Protein AF-A0A9E6ZBM4-F1 (afdb_monomer)

Structure (mmCIF, N/CA/C/O backbone):
data_AF-A0A9E6ZBM4-F1
#
_entry.id   AF-A0A9E6ZBM4-F1
#
loop_
_atom_site.group_PDB
_atom_site.id
_atom_site.type_symbol
_atom_site.label_atom_id
_atom_site.label_alt_id
_atom_site.label_comp_id
_atom_site.label_asym_id
_atom_site.label_entity_id
_atom_site.label_seq_id
_atom_site.pdbx_PDB_ins_code
_atom_site.Cartn_x
_atom_site.Cartn_y
_atom_site.Cartn_z
_atom_site.occupancy
_atom_site.B_iso_or_equiv
_atom_site.auth_seq_id
_atom_site.auth_comp_id
_atom_site.auth_asym_id
_atom_site.auth_atom_id
_atom_site.pdbx_PDB_model_num
ATOM 1 N N . MET A 1 1 ? 13.805 6.709 -26.607 1.00 71.25 1 MET A N 1
ATOM 2 C CA . MET A 1 1 ? 14.638 6.006 -25.607 1.00 71.25 1 MET A CA 1
ATOM 3 C C . MET A 1 1 ? 15.512 7.055 -24.940 1.00 71.25 1 MET A C 1
ATOM 5 O O . MET A 1 1 ? 15.953 7.945 -25.657 1.00 71.25 1 MET A O 1
ATOM 9 N N . ASN A 1 2 ? 15.675 7.028 -23.612 1.00 81.50 2 ASN A N 1
ATOM 10 C CA . ASN A 1 2 ? 16.451 8.062 -22.914 1.00 81.50 2 ASN A CA 1
ATOM 11 C C . ASN A 1 2 ? 17.921 8.017 -23.372 1.00 81.50 2 ASN A C 1
ATOM 13 O O . ASN A 1 2 ? 18.520 6.947 -23.257 1.00 81.50 2 ASN A O 1
ATOM 17 N N . PRO A 1 3 ? 18.495 9.132 -23.872 1.00 84.94 3 PRO A N 1
ATOM 18 C CA . PRO A 1 3 ? 19.883 9.175 -24.347 1.00 84.94 3 PRO A CA 1
ATOM 19 C C . PRO A 1 3 ? 20.899 8.815 -23.257 1.00 84.94 3 PRO A C 1
ATOM 21 O O . PRO A 1 3 ? 21.904 8.174 -23.537 1.00 84.94 3 PRO A O 1
ATOM 24 N N . GLU A 1 4 ? 20.584 9.172 -22.010 1.00 90.75 4 GLU A N 1
ATOM 25 C CA . GLU A 1 4 ? 21.438 8.989 -20.828 1.00 90.75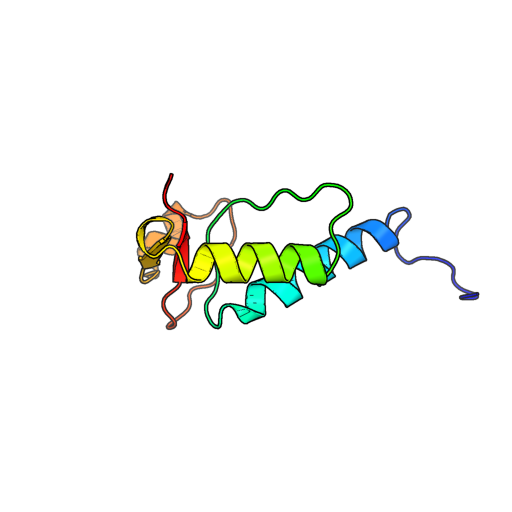 4 GLU A CA 1
ATOM 26 C C . GLU A 1 4 ? 21.338 7.579 -20.205 1.00 90.75 4 GLU A C 1
ATOM 28 O O . GLU A 1 4 ? 22.024 7.278 -19.232 1.00 90.75 4 GLU A O 1
ATOM 33 N N . GLY A 1 5 ? 20.450 6.718 -20.717 1.00 91.19 5 GLY A N 1
ATOM 34 C CA . GLY A 1 5 ? 20.156 5.416 -20.115 1.00 91.19 5 GLY A CA 1
ATOM 35 C C . GLY A 1 5 ? 19.289 5.491 -18.849 1.00 91.19 5 GLY A C 1
ATOM 36 O O . GLY A 1 5 ? 18.463 6.395 -18.689 1.00 91.19 5 GLY A O 1
ATOM 37 N N . LEU A 1 6 ? 19.427 4.476 -17.989 1.00 93.06 6 LEU A N 1
ATOM 38 C CA . LEU A 1 6 ? 18.732 4.362 -16.703 1.00 93.06 6 LEU A CA 1
ATOM 39 C C . LEU A 1 6 ? 19.594 4.939 -15.575 1.00 93.06 6 LEU A C 1
ATOM 41 O O . LEU A 1 6 ? 20.819 4.857 -15.611 1.00 93.06 6 LEU A O 1
ATOM 45 N N . ARG A 1 7 ? 18.952 5.461 -14.528 1.00 93.50 7 ARG A N 1
ATOM 46 C CA . ARG A 1 7 ? 19.633 5.906 -13.298 1.00 93.50 7 ARG A CA 1
ATOM 47 C C . ARG A 1 7 ? 20.163 4.732 -12.475 1.00 93.50 7 ARG A C 1
ATOM 49 O O . ARG A 1 7 ? 21.115 4.896 -11.720 1.00 93.50 7 ARG A O 1
ATOM 56 N N . TYR A 1 8 ? 19.508 3.576 -12.588 1.00 94.44 8 TYR A N 1
ATOM 57 C CA . TYR A 1 8 ? 19.861 2.331 -11.906 1.00 94.44 8 TYR A CA 1
ATOM 58 C C . TYR A 1 8 ? 19.567 1.137 -12.815 1.00 94.44 8 TYR A C 1
ATOM 60 O O . TYR A 1 8 ? 18.549 1.129 -13.506 1.00 94.44 8 TYR A O 1
ATOM 68 N N . ASP A 1 9 ? 20.367 0.076 -12.721 1.00 95.06 9 ASP A N 1
ATOM 69 C CA . ASP A 1 9 ? 20.162 -1.148 -13.514 1.00 95.06 9 ASP A CA 1
ATOM 70 C C . ASP A 1 9 ? 18.782 -1.788 -13.280 1.00 95.06 9 ASP A C 1
ATOM 72 O O . ASP A 1 9 ? 18.196 -2.387 -14.179 1.00 95.06 9 ASP A O 1
ATOM 76 N N . ASN A 1 10 ? 18.224 -1.628 -12.075 1.00 93.75 10 ASN A N 1
ATOM 77 C CA . ASN A 1 10 ? 16.903 -2.128 -11.690 1.00 93.75 10 ASN A CA 1
ATOM 78 C C . ASN A 1 10 ? 15.841 -1.019 -11.563 1.00 93.75 10 ASN A C 1
ATOM 80 O O . ASN A 1 10 ? 14.873 -1.169 -10.811 1.00 93.75 10 ASN A O 1
ATOM 84 N N . GLU A 1 11 ? 16.002 0.098 -12.280 1.00 94.81 11 GLU A N 1
ATOM 85 C CA . GLU A 1 11 ? 15.135 1.277 -12.171 1.00 94.81 11 GLU A CA 1
ATOM 86 C C . GLU A 1 11 ? 13.644 0.942 -12.340 1.00 94.81 11 GLU A C 1
ATOM 88 O O . GLU A 1 11 ? 12.831 1.419 -11.551 1.00 94.81 11 GLU A O 1
ATOM 93 N N . CYS A 1 12 ? 13.268 0.058 -13.270 1.00 91.44 12 CYS A N 1
ATOM 94 C CA . CYS A 1 12 ? 11.870 -0.357 -13.447 1.00 91.44 12 CYS A CA 1
ATOM 95 C C . CYS A 1 12 ? 11.273 -1.021 -12.191 1.00 91.44 12 CYS A C 1
ATOM 97 O O . CYS A 1 12 ? 10.138 -0.728 -11.817 1.00 91.44 12 CYS A O 1
ATOM 99 N N . ALA A 1 13 ? 12.035 -1.881 -11.508 1.00 92.06 13 ALA A N 1
ATOM 100 C CA . ALA A 1 13 ? 11.583 -2.528 -10.275 1.00 92.06 13 ALA A CA 1
ATOM 101 C C . ALA A 1 13 ? 11.463 -1.518 -9.122 1.00 92.06 13 ALA A C 1
ATOM 103 O O . ALA A 1 13 ? 10.503 -1.559 -8.353 1.00 92.06 13 ALA A O 1
ATOM 104 N N . ARG A 1 14 ? 12.396 -0.560 -9.034 1.00 93.81 14 ARG A N 1
ATOM 105 C CA . ARG A 1 14 ? 12.336 0.534 -8.049 1.00 93.81 14 ARG A CA 1
ATOM 106 C C . ARG A 1 14 ? 11.118 1.431 -8.267 1.00 93.81 14 ARG A C 1
ATOM 108 O O . ARG A 1 14 ? 10.484 1.818 -7.292 1.00 93.81 14 ARG A O 1
ATOM 115 N N . HIS A 1 15 ? 10.764 1.715 -9.521 1.00 94.25 15 HIS A N 1
ATOM 116 C CA . HIS A 1 15 ? 9.541 2.447 -9.851 1.00 94.25 15 HIS A CA 1
ATOM 117 C C . HIS A 1 15 ? 8.296 1.685 -9.404 1.00 94.25 15 HIS A C 1
ATOM 119 O O . HIS A 1 15 ? 7.423 2.285 -8.800 1.00 94.25 15 HIS A O 1
ATOM 125 N N . LYS A 1 16 ? 8.244 0.359 -9.583 1.00 93.19 16 LYS A N 1
ATOM 126 C CA . LYS A 1 16 ? 7.122 -0.445 -9.074 1.00 93.19 16 LYS A CA 1
ATOM 127 C C . LYS A 1 16 ? 7.019 -0.438 -7.550 1.00 93.19 16 LYS A C 1
ATOM 129 O O . LYS A 1 16 ? 5.917 -0.389 -7.018 1.00 93.19 16 LYS A O 1
ATOM 134 N N . ALA A 1 17 ? 8.146 -0.449 -6.839 1.00 93.12 17 ALA A N 1
ATOM 135 C CA . ALA A 1 17 ? 8.135 -0.268 -5.389 1.00 93.12 17 ALA A CA 1
ATOM 136 C C . ALA A 1 17 ? 7.629 1.133 -4.996 1.00 93.12 17 ALA A C 1
ATOM 138 O O . ALA A 1 17 ? 6.859 1.264 -4.048 1.00 93.12 17 ALA A O 1
ATOM 139 N N . LEU A 1 18 ? 8.021 2.173 -5.739 1.00 94.94 18 LEU A N 1
ATOM 140 C CA . LEU A 1 18 ? 7.550 3.541 -5.520 1.00 94.94 18 LEU A CA 1
ATOM 141 C C . LEU A 1 18 ? 6.048 3.697 -5.824 1.00 94.94 18 LEU A C 1
ATOM 143 O O . LEU A 1 18 ? 5.349 4.350 -5.054 1.00 94.94 18 LEU A O 1
ATOM 147 N N . ASP A 1 19 ? 5.553 3.047 -6.881 1.00 94.75 19 ASP A N 1
ATOM 148 C CA . ASP A 1 19 ? 4.131 2.965 -7.235 1.00 94.75 19 ASP A CA 1
ATOM 149 C C . ASP A 1 19 ? 3.319 2.403 -6.057 1.00 94.75 19 ASP A C 1
ATOM 151 O O . ASP A 1 19 ? 2.349 3.018 -5.624 1.00 94.75 19 ASP A O 1
ATOM 155 N N . VAL A 1 20 ? 3.763 1.279 -5.477 1.00 94.62 20 VAL A N 1
ATOM 156 C CA . VAL A 1 20 ? 3.119 0.656 -4.306 1.00 94.62 20 VAL A CA 1
ATOM 157 C C . VAL A 1 20 ? 3.071 1.614 -3.116 1.00 94.62 20 VAL A C 1
ATOM 159 O O . VAL A 1 20 ? 2.047 1.697 -2.444 1.00 94.62 20 VAL A O 1
ATOM 162 N N . VAL A 1 21 ? 4.158 2.341 -2.835 1.00 93.75 21 VAL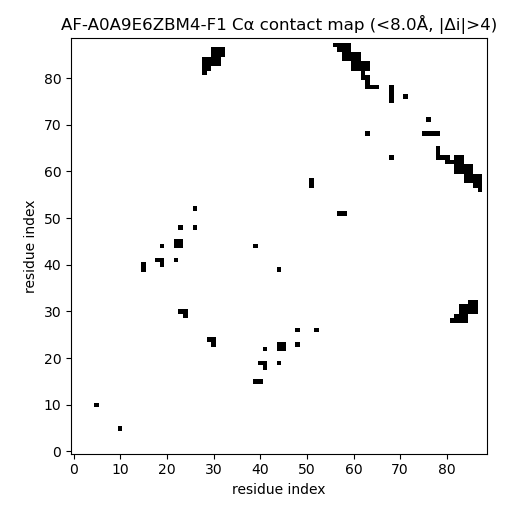 A N 1
ATOM 163 C CA . VAL A 1 21 ? 4.177 3.326 -1.739 1.00 93.75 21 VAL A CA 1
ATOM 164 C C . VAL A 1 21 ? 3.121 4.410 -1.968 1.00 93.75 21 VAL A C 1
ATOM 166 O O . VAL A 1 21 ? 2.425 4.779 -1.024 1.00 93.75 21 VAL A O 1
ATOM 169 N N . GLY A 1 22 ? 2.975 4.889 -3.207 1.00 94.44 22 GLY A N 1
ATOM 170 C CA . GLY A 1 22 ? 1.933 5.845 -3.584 1.00 94.44 22 GLY A CA 1
ATOM 171 C C . GLY A 1 22 ? 0.522 5.276 -3.426 1.00 94.44 22 GLY A C 1
ATOM 172 O O . GLY A 1 22 ? -0.321 5.908 -2.792 1.00 94.44 22 GLY A O 1
ATOM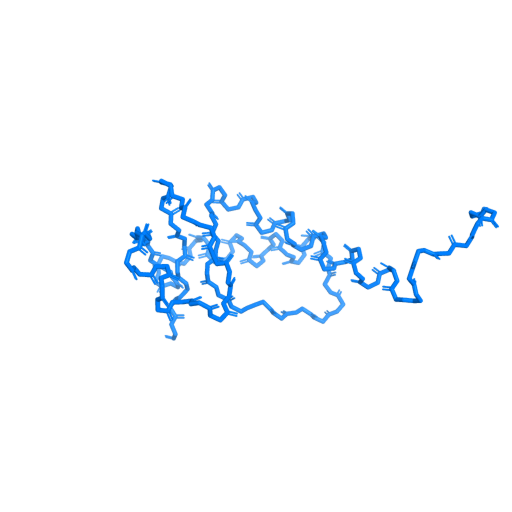 173 N N . ASP A 1 23 ? 0.287 4.065 -3.934 1.00 95.56 23 ASP A N 1
ATOM 174 C CA . ASP A 1 23 ? -1.011 3.388 -3.861 1.00 95.56 23 ASP A CA 1
ATOM 175 C C . ASP A 1 23 ? -1.439 3.150 -2.401 1.00 95.56 23 ASP A C 1
ATOM 177 O O . ASP A 1 23 ? -2.572 3.439 -2.026 1.00 95.56 23 ASP A O 1
ATOM 181 N N . LEU A 1 24 ? -0.524 2.691 -1.538 1.00 93.69 24 LEU A N 1
ATOM 182 C CA . LEU A 1 24 ? -0.797 2.479 -0.111 1.00 93.69 24 LEU A CA 1
ATOM 183 C C . LEU A 1 24 ? -1.033 3.791 0.650 1.00 93.69 24 LEU A C 1
ATOM 185 O O . LEU A 1 24 ? -1.741 3.798 1.657 1.00 93.69 24 LEU A O 1
ATOM 189 N N . TYR A 1 25 ? -0.487 4.913 0.175 1.00 93.19 25 TYR A N 1
ATOM 190 C CA . TYR A 1 25 ? -0.717 6.222 0.789 1.00 93.19 25 TYR A CA 1
ATOM 191 C C . TYR A 1 25 ? -2.169 6.704 0.632 1.00 93.19 25 TYR A C 1
ATOM 193 O O . TYR A 1 25 ? -2.629 7.545 1.411 1.00 93.19 25 TYR A O 1
ATOM 201 N N . LEU A 1 26 ? -2.930 6.125 -0.307 1.00 93.88 26 LEU A N 1
ATOM 202 C CA . LEU A 1 26 ? -4.369 6.371 -0.451 1.00 93.88 26 LEU A CA 1
ATOM 203 C C . LEU A 1 26 ? -5.184 5.909 0.768 1.00 93.88 26 LEU A C 1
ATOM 205 O O . LEU A 1 26 ? -6.331 6.319 0.916 1.00 93.88 26 LEU A O 1
ATOM 209 N N . ALA A 1 27 ? -4.582 5.153 1.695 1.00 92.19 27 ALA A N 1
ATOM 210 C CA . ALA A 1 27 ? -5.169 4.842 2.997 1.00 92.19 27 ALA A CA 1
ATOM 211 C C . ALA A 1 27 ? -5.487 6.091 3.843 1.00 92.19 27 ALA A C 1
ATOM 213 O O . ALA A 1 27 ? -6.220 6.008 4.826 1.00 92.19 27 ALA A O 1
ATOM 214 N N . GLY A 1 28 ? -4.888 7.243 3.515 1.00 90.50 28 GLY A N 1
ATOM 215 C CA . GLY A 1 28 ? -5.066 8.509 4.233 1.00 90.50 28 GLY A CA 1
ATOM 216 C C . GLY A 1 28 ? -4.241 8.630 5.520 1.00 90.50 28 GLY A C 1
ATOM 217 O O . GLY A 1 28 ? -4.176 9.709 6.116 1.00 90.50 28 GLY A O 1
ATOM 218 N N . MET A 1 29 ? -3.574 7.552 5.934 1.00 90.31 29 MET A N 1
ATOM 219 C CA . MET A 1 29 ? -2.725 7.466 7.122 1.00 90.31 29 MET A CA 1
ATOM 220 C C . MET A 1 29 ? -1.488 6.606 6.819 1.00 90.31 29 MET A C 1
ATOM 222 O O . MET A 1 29 ? -1.597 5.651 6.049 1.00 90.31 29 MET A O 1
ATOM 226 N N . PRO A 1 30 ? -0.315 6.896 7.415 1.00 89.56 30 PRO A N 1
ATOM 227 C CA . PRO A 1 30 ? 0.855 6.040 7.247 1.00 89.56 30 PRO A CA 1
ATOM 228 C C . PRO A 1 30 ? 0.578 4.632 7.781 1.00 89.56 30 PRO A C 1
ATOM 230 O O . PRO A 1 30 ? 0.005 4.485 8.861 1.00 89.56 30 PRO A O 1
ATOM 233 N N . ILE A 1 31 ? 1.015 3.611 7.045 1.00 91.12 31 ILE A N 1
ATOM 234 C CA . ILE A 1 31 ? 0.877 2.205 7.433 1.00 91.12 31 ILE A CA 1
ATOM 235 C C . ILE A 1 31 ? 2.204 1.713 8.018 1.00 91.12 31 ILE A C 1
ATOM 237 O O . ILE A 1 31 ? 3.255 1.869 7.399 1.00 91.12 31 ILE A O 1
ATOM 241 N N . ILE A 1 32 ? 2.149 1.082 9.190 1.00 90.38 32 ILE A N 1
ATOM 242 C CA . ILE A 1 32 ? 3.222 0.246 9.727 1.00 90.38 32 ILE A CA 1
ATOM 243 C C . ILE A 1 32 ? 2.850 -1.211 9.482 1.00 90.38 32 ILE A C 1
ATOM 245 O O . ILE A 1 32 ? 1.895 -1.730 10.061 1.00 90.38 32 ILE A O 1
ATOM 249 N N . GLY A 1 33 ? 3.639 -1.869 8.642 1.00 89.00 33 GLY A N 1
ATOM 250 C CA . GLY A 1 33 ? 3.464 -3.270 8.297 1.00 89.00 33 GLY A CA 1
ATOM 251 C C . GLY A 1 33 ? 4.495 -3.729 7.276 1.00 89.00 33 GLY A C 1
ATOM 252 O O . GLY A 1 33 ? 5.399 -2.981 6.898 1.00 89.00 33 GLY A O 1
ATOM 253 N N . ARG A 1 34 ? 4.343 -4.969 6.814 1.00 91.50 34 ARG A N 1
ATOM 254 C CA . ARG A 1 34 ? 5.176 -5.559 5.767 1.00 91.50 34 ARG A CA 1
ATOM 255 C C . ARG A 1 34 ? 4.348 -5.738 4.501 1.00 91.50 34 ARG A C 1
ATOM 257 O O . ARG A 1 34 ? 3.296 -6.365 4.545 1.00 91.50 34 ARG A O 1
ATOM 264 N N . PHE A 1 35 ? 4.841 -5.213 3.383 1.00 92.00 35 PHE A N 1
ATOM 265 C CA . PHE A 1 35 ? 4.242 -5.421 2.068 1.00 92.00 35 PHE A CA 1
ATOM 266 C C . PHE A 1 35 ? 5.065 -6.431 1.270 1.00 92.00 35 PHE A C 1
ATOM 268 O O . PHE A 1 35 ? 6.286 -6.305 1.166 1.00 92.00 35 PHE A O 1
ATOM 275 N N . GLU A 1 36 ? 4.381 -7.394 0.665 1.00 92.38 36 GL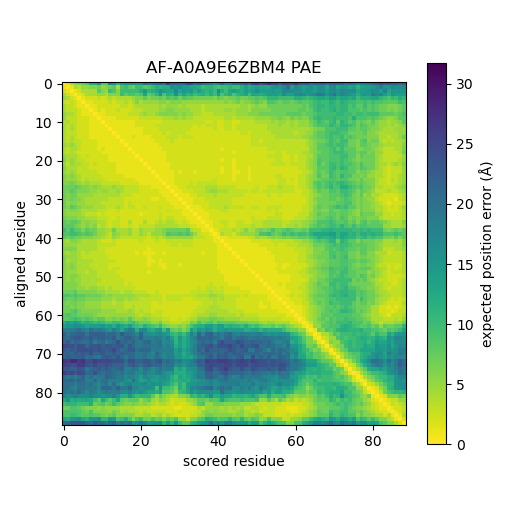U A N 1
ATOM 276 C CA . GLU A 1 36 ? 4.937 -8.286 -0.345 1.00 92.38 36 GLU A CA 1
ATOM 277 C C . GLU A 1 36 ? 4.025 -8.288 -1.562 1.00 92.38 36 GLU A C 1
ATOM 279 O O . GLU A 1 36 ? 2.820 -8.503 -1.449 1.00 92.38 36 GLU A O 1
ATOM 284 N N . GLY A 1 37 ? 4.611 -8.079 -2.735 1.00 90.50 37 GLY A N 1
ATOM 285 C CA . GLY A 1 37 ? 3.894 -8.133 -3.999 1.00 90.50 37 GLY A CA 1
ATOM 286 C C . GLY A 1 37 ? 4.696 -8.920 -5.021 1.00 90.50 37 GLY A C 1
ATOM 287 O O . GLY A 1 37 ? 5.881 -8.654 -5.219 1.00 90.50 37 GLY A O 1
ATOM 288 N N . PHE A 1 38 ? 4.046 -9.863 -5.700 1.00 93.38 38 PHE A N 1
ATOM 289 C CA . PHE A 1 38 ? 4.610 -10.560 -6.851 1.00 93.38 38 PHE A CA 1
ATOM 290 C C . PHE A 1 38 ? 3.924 -10.062 -8.122 1.00 93.38 38 PHE A C 1
ATOM 292 O O . PHE A 1 38 ? 2.717 -10.233 -8.274 1.00 93.38 38 PHE A O 1
AT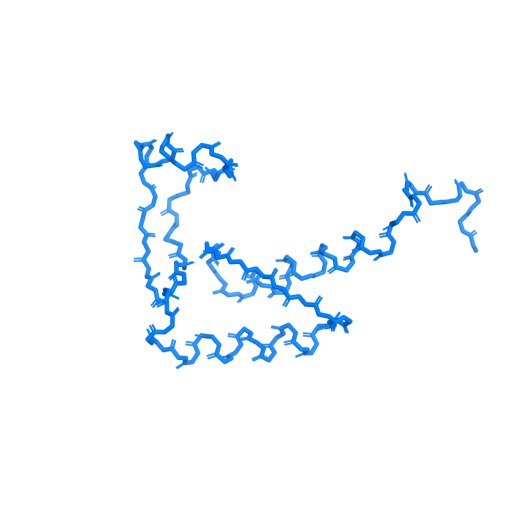OM 299 N N . SER A 1 39 ? 4.683 -9.419 -9.016 1.00 89.19 39 SER A N 1
ATOM 300 C CA . SER A 1 39 ? 4.155 -8.812 -10.253 1.00 89.19 39 SER A CA 1
ATOM 301 C C . SER A 1 39 ? 2.937 -7.899 -10.022 1.00 89.19 39 SER A C 1
ATOM 303 O O . SER A 1 39 ? 2.018 -7.858 -10.838 1.00 89.19 39 SER A O 1
ATOM 305 N N . SER A 1 40 ? 2.914 -7.183 -8.891 1.00 87.25 40 SER A N 1
ATOM 306 C CA . SER A 1 40 ? 1.776 -6.340 -8.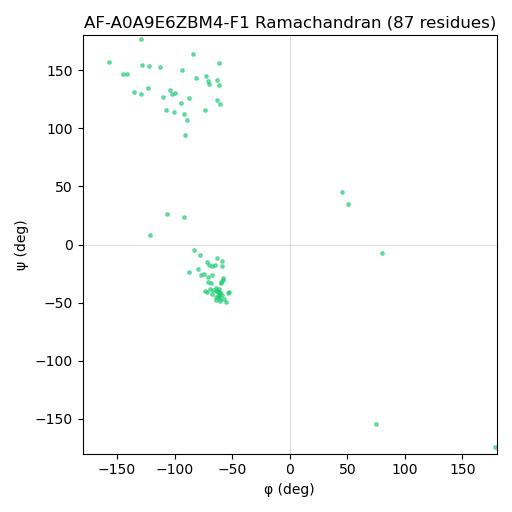516 1.00 87.25 40 SER A CA 1
ATOM 307 C C . SER A 1 40 ? 1.690 -5.073 -9.371 1.00 87.25 40 SER A C 1
ATOM 309 O O . SER A 1 40 ? 2.705 -4.471 -9.731 1.00 87.25 40 SER A O 1
ATOM 311 N N . GLY A 1 41 ? 0.462 -4.648 -9.659 1.00 92.12 41 GLY A N 1
ATOM 312 C CA . GLY A 1 41 ? 0.142 -3.367 -10.285 1.00 92.12 41 GLY A CA 1
ATOM 313 C C . GLY A 1 41 ? -0.922 -2.615 -9.486 1.00 92.12 41 GLY A C 1
ATOM 314 O O . GLY A 1 41 ? -1.471 -3.149 -8.523 1.00 92.12 41 GLY A O 1
ATOM 315 N N . HIS A 1 42 ? -1.256 -1.399 -9.920 1.00 95.38 42 HIS A N 1
ATOM 316 C CA . HIS A 1 42 ? -2.147 -0.492 -9.181 1.00 95.38 42 HIS A CA 1
ATOM 317 C C . HIS A 1 42 ? -3.497 -1.115 -8.804 1.00 95.38 42 HIS A C 1
ATOM 319 O O . HIS A 1 42 ? -3.947 -0.970 -7.673 1.00 95.38 42 HIS A O 1
ATOM 325 N N . ALA A 1 43 ? -4.122 -1.872 -9.713 1.00 95.50 43 ALA A N 1
ATOM 326 C CA . ALA A 1 43 ? -5.399 -2.530 -9.435 1.00 95.50 43 ALA A CA 1
ATOM 327 C C . ALA A 1 43 ? -5.304 -3.533 -8.269 1.00 95.50 43 ALA A C 1
ATOM 329 O O . ALA A 1 43 ? -6.194 -3.575 -7.424 1.00 95.50 43 ALA A O 1
ATOM 330 N N . LEU A 1 44 ? -4.216 -4.310 -8.195 1.00 95.50 44 LEU A N 1
ATOM 331 C CA . LEU A 1 44 ? -4.008 -5.280 -7.117 1.00 95.50 44 LEU A CA 1
ATOM 332 C C . LEU A 1 44 ? -3.652 -4.583 -5.797 1.00 95.50 44 LEU A C 1
ATOM 334 O O . LEU A 1 44 ? -4.168 -4.971 -4.752 1.00 95.50 44 LEU A O 1
ATOM 338 N N . ASN A 1 45 ? -2.827 -3.533 -5.847 1.00 95.75 45 ASN A N 1
ATOM 339 C CA . ASN A 1 45 ? -2.495 -2.725 -4.671 1.00 95.75 45 ASN A CA 1
ATOM 340 C C . ASN A 1 45 ? -3.747 -2.063 -4.077 1.00 95.75 45 ASN A C 1
ATOM 342 O O . ASN A 1 45 ? -3.950 -2.110 -2.866 1.00 95.75 45 ASN A O 1
ATOM 346 N N . ASN A 1 46 ? -4.616 -1.505 -4.925 1.00 95.25 46 ASN A N 1
ATOM 347 C CA . ASN A 1 46 ? -5.863 -0.893 -4.484 1.00 95.25 46 ASN A CA 1
ATOM 348 C C . ASN A 1 46 ? -6.845 -1.935 -3.926 1.00 95.25 46 ASN A C 1
ATOM 350 O O . ASN A 1 46 ? -7.405 -1.724 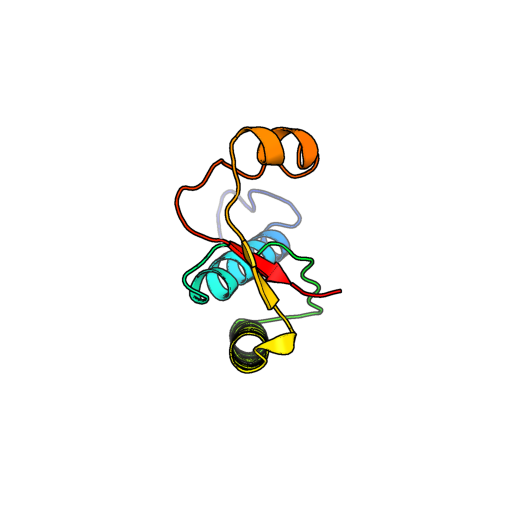-2.859 1.00 95.25 46 ASN A O 1
ATOM 354 N N . ALA A 1 47 ? -6.995 -3.097 -4.572 1.00 95.81 47 ALA A N 1
ATOM 355 C CA . ALA A 1 47 ? -7.840 -4.176 -4.052 1.00 95.81 47 ALA A CA 1
ATOM 356 C C . ALA A 1 47 ? -7.351 -4.706 -2.688 1.00 95.81 47 ALA A C 1
ATOM 358 O O . ALA A 1 47 ? -8.159 -4.996 -1.802 1.00 95.81 47 ALA A O 1
ATOM 359 N N . LEU A 1 48 ? -6.029 -4.810 -2.493 1.00 95.38 48 LEU A N 1
ATOM 360 C CA . LEU A 1 48 ? -5.435 -5.122 -1.192 1.00 95.38 48 LEU A CA 1
ATOM 361 C C . LEU A 1 48 ? -5.806 -4.058 -0.156 1.00 95.38 48 LEU A C 1
ATOM 363 O O . LEU A 1 48 ? -6.231 -4.402 0.946 1.00 95.38 48 LEU A O 1
ATOM 367 N N . LEU A 1 49 ? -5.643 -2.782 -0.510 1.00 94.81 49 LEU A N 1
ATOM 368 C CA . LEU A 1 49 ? -5.918 -1.668 0.386 1.00 94.81 49 LEU A CA 1
ATOM 369 C C . LEU A 1 49 ? -7.403 -1.601 0.769 1.00 94.81 49 LEU A C 1
ATOM 371 O O . LEU A 1 49 ? -7.723 -1.485 1.948 1.00 94.81 49 LEU A O 1
ATOM 375 N N . GLU A 1 50 ? -8.310 -1.748 -0.195 1.00 95.81 50 GLU A N 1
ATOM 376 C CA . GLU A 1 50 ? -9.754 -1.824 0.043 1.00 95.81 50 GLU A CA 1
ATOM 377 C C . GLU A 1 50 ? -10.102 -2.965 1.000 1.00 95.81 50 GLU A C 1
ATOM 379 O O . GLU A 1 50 ? -10.846 -2.767 1.961 1.00 95.81 50 GLU A O 1
ATOM 384 N N . LYS A 1 51 ? -9.541 -4.161 0.781 1.00 96.25 51 LYS A N 1
ATOM 385 C CA . LYS A 1 51 ? -9.763 -5.306 1.670 1.00 96.25 51 LYS A CA 1
ATOM 386 C C . LYS A 1 51 ? -9.245 -5.031 3.082 1.00 96.25 51 LYS A C 1
ATOM 388 O O . LYS A 1 51 ? -9.949 -5.315 4.046 1.00 96.25 51 LYS A O 1
ATOM 393 N N . LEU A 1 52 ? -8.043 -4.468 3.197 1.00 94.69 52 LEU A N 1
ATOM 394 C CA . LEU A 1 52 ? -7.432 -4.125 4.477 1.00 94.69 52 LEU A CA 1
ATOM 395 C C . LEU A 1 52 ? -8.278 -3.108 5.254 1.00 94.69 52 LEU A C 1
ATOM 397 O O . LEU A 1 52 ? -8.524 -3.292 6.441 1.00 94.69 52 LEU A O 1
ATOM 401 N N . LEU A 1 53 ? -8.734 -2.038 4.601 1.00 93.50 53 LEU A N 1
ATOM 402 C CA . LEU A 1 53 ? -9.501 -0.981 5.263 1.00 93.50 53 LEU A CA 1
ATOM 403 C C . LEU A 1 53 ? -10.910 -1.439 5.658 1.00 93.50 53 LEU A C 1
ATOM 405 O O . LEU A 1 53 ? -11.418 -0.996 6.689 1.00 93.50 53 LEU A O 1
ATOM 409 N N . ASN A 1 54 ? -11.517 -2.342 4.883 1.00 96.19 54 ASN A N 1
ATOM 410 C CA . ASN A 1 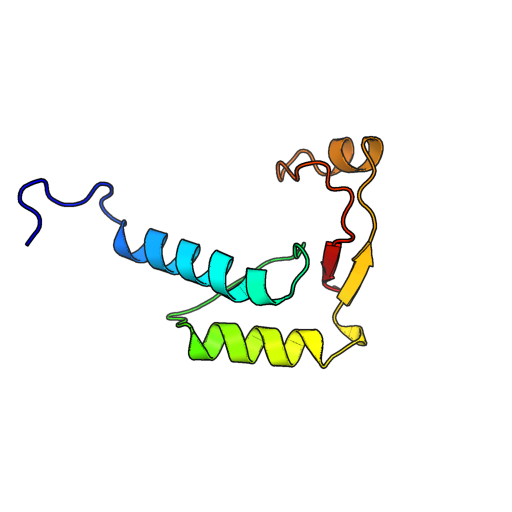54 ? -12.827 -2.917 5.193 1.00 96.19 54 ASN A CA 1
ATOM 411 C C . ASN A 1 54 ? -12.782 -3.954 6.327 1.00 96.19 54 ASN A C 1
ATOM 413 O O . ASN A 1 54 ? -13.787 -4.146 7.014 1.00 96.19 54 ASN A O 1
ATOM 417 N N . ASP A 1 55 ? -11.639 -4.601 6.563 1.00 95.50 55 ASP A N 1
ATOM 418 C CA . ASP A 1 55 ? -11.455 -5.495 7.705 1.00 95.50 55 ASP A CA 1
ATOM 419 C C . ASP A 1 55 ? -10.901 -4.736 8.916 1.00 95.50 55 ASP A C 1
ATOM 421 O O . ASP A 1 55 ? -9.693 -4.582 9.108 1.00 95.50 55 ASP A O 1
ATOM 425 N N . ARG A 1 56 ? -11.805 -4.278 9.789 1.00 92.31 56 ARG A N 1
ATOM 426 C CA . ARG A 1 56 ? -11.421 -3.528 10.993 1.00 92.31 56 ARG A CA 1
ATOM 427 C C . ARG A 1 56 ? -10.600 -4.352 11.992 1.00 92.31 56 ARG A C 1
ATOM 429 O O . ARG A 1 56 ? -9.957 -3.752 12.847 1.00 92.31 56 ARG A O 1
ATOM 436 N N . SER A 1 57 ? -10.610 -5.684 11.904 1.00 95.00 57 SER A N 1
ATOM 437 C CA . SER A 1 57 ? -9.807 -6.548 12.780 1.00 95.00 57 SER A CA 1
ATOM 438 C C . SER A 1 57 ? -8.338 -6.636 12.347 1.00 95.00 57 SER A C 1
ATOM 440 O O . SER A 1 57 ? -7.459 -6.905 13.170 1.00 95.00 57 SER A O 1
ATOM 442 N N . ALA A 1 58 ? -8.055 -6.328 11.079 1.00 93.62 58 ALA A N 1
ATOM 443 C CA . ALA A 1 58 ? -6.725 -6.431 10.488 1.00 93.62 58 ALA A CA 1
ATOM 444 C C . ALA A 1 58 ? -5.775 -5.281 10.871 1.00 93.62 58 ALA A C 1
ATOM 446 O O . ALA A 1 58 ? -4.586 -5.345 10.554 1.00 93.62 58 ALA A O 1
ATOM 447 N N . TRP A 1 59 ? -6.264 -4.220 11.525 1.00 94.06 59 TRP A N 1
ATOM 448 C CA . TRP A 1 59 ? -5.434 -3.071 11.887 1.00 94.06 59 TRP A CA 1
ATOM 449 C C . TRP A 1 59 ? -5.978 -2.256 13.062 1.00 94.06 59 TRP A C 1
ATOM 451 O O . TRP A 1 59 ? -7.179 -2.189 13.325 1.00 94.06 59 TRP A O 1
ATOM 461 N N . THR A 1 60 ? -5.076 -1.531 13.720 1.00 92.62 60 THR A N 1
ATOM 462 C CA . THR A 1 60 ? -5.393 -0.570 14.779 1.00 92.62 60 THR A CA 1
ATOM 463 C C . THR A 1 60 ? -4.760 0.792 14.508 1.00 92.62 60 THR A C 1
ATOM 465 O O . THR A 1 60 ? -3.757 0.902 13.803 1.00 92.62 60 THR A O 1
ATOM 468 N N . THR A 1 61 ? -5.350 1.853 15.057 1.00 91.88 61 THR A N 1
ATOM 469 C CA . THR A 1 61 ? -4.757 3.194 15.019 1.00 91.88 61 THR A CA 1
ATOM 470 C C . THR A 1 61 ? -3.832 3.387 16.207 1.00 91.88 61 THR A C 1
ATOM 472 O O . THR A 1 61 ? -4.273 3.243 17.347 1.00 91.88 61 THR A O 1
ATOM 475 N N . GLN A 1 62 ? -2.583 3.773 15.962 1.00 86.88 62 GLN A N 1
ATOM 476 C CA . GLN A 1 62 ? -1.631 4.092 17.029 1.00 86.88 62 GLN A CA 1
ATOM 477 C C . GLN A 1 62 ? -1.107 5.520 16.889 1.00 86.88 62 GLN A C 1
ATOM 479 O O . GLN A 1 62 ? -1.057 6.077 15.793 1.00 86.88 62 GLN A O 1
ATOM 484 N N . HIS A 1 63 ? -0.706 6.113 18.010 1.00 83.94 63 HIS A N 1
ATOM 485 C CA . HIS A 1 63 ? 0.038 7.367 18.032 1.00 83.94 63 HIS A CA 1
ATOM 486 C C . HIS A 1 63 ? 1.507 7.057 18.293 1.00 83.94 63 HIS A C 1
ATOM 488 O O . HIS A 1 63 ? 1.833 6.341 19.237 1.00 83.94 63 HIS A O 1
ATOM 494 N N . VAL A 1 64 ? 2.391 7.607 17.465 1.00 75.00 64 VAL A N 1
ATOM 495 C CA . VAL A 1 64 ? 3.835 7.474 17.667 1.00 75.00 64 VAL A CA 1
ATOM 496 C C . VAL A 1 64 ? 4.309 8.669 18.490 1.00 75.00 64 VAL A C 1
ATOM 498 O O . VAL A 1 64 ? 4.265 9.801 18.009 1.00 75.00 64 VAL A O 1
ATOM 501 N N . SER A 1 65 ? 4.743 8.432 19.731 1.00 70.19 65 SER A N 1
ATOM 502 C CA . SER A 1 65 ? 5.430 9.450 20.534 1.00 70.19 65 SER A CA 1
ATOM 503 C C . SER A 1 65 ? 6.929 9.497 20.196 1.00 70.19 65 SER A C 1
ATOM 505 O O . SER A 1 65 ? 7.490 8.575 19.589 1.00 70.19 65 SER A O 1
ATOM 507 N N . GLU A 1 66 ? 7.602 10.579 20.592 1.00 63.53 66 GLU A N 1
ATOM 508 C CA . GLU A 1 66 ? 9.052 10.745 20.398 1.00 63.53 66 GLU A CA 1
ATOM 509 C C . GLU A 1 66 ? 9.861 9.634 21.097 1.00 63.53 66 GLU A C 1
ATOM 511 O O . GLU A 1 66 ? 10.867 9.167 20.562 1.00 63.53 66 GLU A O 1
ATOM 516 N N . GLU A 1 67 ? 9.374 9.113 22.227 1.00 59.12 67 GLU A N 1
ATOM 517 C CA . GLU A 1 67 ? 9.997 7.999 22.952 1.00 59.12 67 GLU A CA 1
ATOM 518 C C . GLU A 1 67 ? 9.839 6.662 22.209 1.00 59.12 67 GLU A C 1
ATOM 520 O O . GLU A 1 67 ? 10.802 5.901 22.090 1.00 59.12 67 GLU A O 1
ATOM 525 N N . THR A 1 68 ? 8.670 6.387 21.618 1.00 57.88 68 THR A N 1
ATOM 526 C CA . THR A 1 68 ? 8.426 5.157 20.839 1.00 57.88 68 THR A CA 1
ATOM 527 C C . THR A 1 68 ? 9.233 5.130 19.537 1.00 57.88 68 THR A C 1
ATOM 529 O O . THR A 1 68 ? 9.727 4.075 19.133 1.00 57.88 68 THR A O 1
ATOM 532 N N . SER A 1 69 ? 9.462 6.299 18.929 1.00 53.91 69 SER A N 1
ATOM 533 C CA . SER A 1 69 ? 10.320 6.462 17.742 1.00 53.91 69 SER A CA 1
ATOM 534 C C . SER A 1 69 ? 11.754 5.971 17.995 1.00 53.91 69 SER A C 1
ATOM 536 O O . SER A 1 69 ? 12.426 5.492 17.082 1.00 53.91 69 SER A O 1
ATOM 538 N N . SER A 1 70 ? 12.216 6.034 19.252 1.00 50.00 70 SER A N 1
ATOM 539 C CA . SER A 1 70 ? 13.555 5.594 19.645 1.00 50.00 70 SER A CA 1
ATOM 540 C C . SER A 1 70 ? 13.714 4.069 19.754 1.00 50.00 70 SER A C 1
ATOM 542 O O . SER A 1 70 ? 14.808 3.560 19.516 1.00 50.00 70 SER A O 1
ATOM 544 N N . ASN A 1 71 ? 12.629 3.337 20.028 1.00 53.12 71 ASN A N 1
ATOM 545 C CA . ASN A 1 71 ? 12.622 1.870 20.074 1.00 53.12 71 ASN A CA 1
ATOM 546 C C . ASN A 1 71 ? 12.366 1.243 18.693 1.00 53.12 71 ASN A C 1
ATOM 548 O O . ASN A 1 71 ? 12.815 0.132 18.430 1.00 53.12 71 ASN A O 1
ATOM 552 N N . ILE A 1 72 ? 11.734 1.982 17.772 1.00 54.88 72 ILE A N 1
ATOM 553 C CA . ILE A 1 72 ? 11.540 1.588 16.363 1.00 54.88 72 ILE A CA 1
ATOM 554 C C . ILE A 1 72 ? 12.696 2.118 15.473 1.00 54.88 72 ILE A C 1
ATOM 556 O O . ILE A 1 72 ? 12.570 2.275 14.258 1.00 54.88 72 ILE A O 1
ATOM 560 N N . LYS A 1 73 ? 13.872 2.392 16.062 1.00 44.75 73 LYS A N 1
ATOM 561 C CA . LYS A 1 73 ? 15.049 2.976 15.380 1.00 44.75 73 LYS A CA 1
ATOM 562 C C . LYS A 1 73 ? 15.593 2.163 14.202 1.00 44.75 73 LYS A C 1
ATOM 564 O O . LYS A 1 73 ? 16.355 2.708 13.413 1.00 44.75 73 LYS A O 1
ATOM 569 N N . SER A 1 74 ? 15.204 0.901 14.030 1.00 49.62 74 SER A N 1
ATOM 570 C CA . SER A 1 74 ? 15.589 0.124 12.845 1.00 49.62 74 SER A CA 1
ATOM 571 C C . SER A 1 74 ? 14.871 0.558 11.558 1.00 49.62 74 SER A C 1
ATOM 573 O O . SER A 1 74 ? 15.333 0.195 10.482 1.00 49.62 74 SER A O 1
ATOM 575 N N . HIS A 1 75 ? 13.786 1.345 11.640 1.00 52.09 75 HIS A N 1
ATOM 576 C CA . HIS A 1 75 ? 12.928 1.659 10.485 1.00 52.09 75 HIS A CA 1
ATOM 577 C C . HIS A 1 75 ? 12.783 3.160 10.157 1.00 52.09 75 HIS A C 1
ATOM 579 O O . HIS A 1 75 ? 11.993 3.495 9.280 1.00 52.09 75 HIS A O 1
ATOM 585 N N . ASN A 1 76 ? 13.540 4.066 10.806 1.00 54.84 76 ASN A N 1
ATOM 586 C CA . ASN A 1 76 ? 13.527 5.521 10.532 1.00 54.84 76 ASN A CA 1
ATOM 587 C C . ASN A 1 76 ? 12.111 6.116 10.387 1.00 54.84 76 ASN A C 1
ATOM 589 O O . ASN A 1 76 ? 11.834 6.877 9.461 1.00 54.84 76 ASN A O 1
ATOM 593 N N . ILE A 1 77 ? 11.196 5.762 11.292 1.00 57.16 77 ILE A N 1
ATOM 594 C CA . ILE A 1 77 ? 9.833 6.297 11.250 1.00 57.16 77 ILE A CA 1
ATOM 595 C C . ILE A 1 77 ? 9.883 7.760 11.718 1.00 57.16 77 ILE A C 1
ATOM 597 O O . ILE A 1 77 ? 10.251 8.000 12.870 1.00 57.16 77 ILE A O 1
ATOM 601 N N . PRO A 1 78 ? 9.555 8.749 10.864 1.00 56.06 78 PRO A N 1
ATOM 602 C CA . PRO A 1 78 ? 9.512 10.142 11.288 1.00 56.06 78 PRO A CA 1
ATOM 603 C C . PRO A 1 78 ? 8.436 10.313 12.363 1.00 56.06 78 PRO A C 1
ATOM 605 O O . PRO A 1 78 ? 7.363 9.713 12.272 1.00 56.06 78 PRO A O 1
ATOM 608 N N . SER A 1 79 ? 8.696 11.144 13.374 1.00 57.62 79 SER A N 1
ATOM 609 C CA . SER A 1 79 ? 7.657 11.511 14.333 1.00 57.62 79 SER A CA 1
ATOM 610 C C . SER A 1 79 ? 6.526 12.211 13.572 1.00 57.62 79 SER A C 1
ATOM 612 O O . SER A 1 79 ? 6.734 13.202 12.870 1.00 57.62 79 SER A O 1
ATOM 614 N N . THR A 1 80 ? 5.312 11.666 13.647 1.00 62.50 80 THR A N 1
ATOM 615 C CA . THR A 1 80 ? 4.144 12.258 12.985 1.00 62.50 80 THR A CA 1
ATOM 616 C C . THR A 1 80 ? 3.059 12.531 14.012 1.00 62.50 80 THR A C 1
ATOM 618 O O . THR A 1 80 ? 2.736 11.678 14.834 1.00 62.50 80 THR A O 1
ATOM 621 N N . LYS A 1 81 ? 2.455 13.723 13.941 1.00 63.47 81 LYS A N 1
ATOM 622 C CA . LYS A 1 81 ? 1.280 14.071 14.756 1.00 63.47 81 LYS A CA 1
ATOM 623 C C . LYS A 1 81 ? 0.022 13.306 14.326 1.00 63.47 81 LYS A C 1
ATOM 625 O O . LYS A 1 81 ? -0.949 13.273 15.077 1.00 63.47 81 LYS A O 1
ATOM 630 N N . LYS A 1 82 ? 0.014 12.732 13.116 1.00 67.62 82 LYS A N 1
ATOM 631 C CA . LYS A 1 82 ? -1.111 11.950 12.599 1.00 67.62 82 LYS A CA 1
ATOM 632 C C . LYS A 1 82 ? -1.048 10.524 13.163 1.00 67.62 82 LYS A C 1
ATOM 634 O O . LYS A 1 82 ? 0.050 9.986 13.316 1.00 67.62 82 LYS A O 1
ATOM 639 N N . PRO A 1 83 ? -2.199 9.906 13.469 1.00 75.94 83 PRO A N 1
ATOM 640 C CA . PRO A 1 83 ? -2.216 8.497 13.819 1.00 75.94 83 PRO A CA 1
ATOM 641 C C . PRO A 1 83 ? -1.709 7.655 12.639 1.00 75.94 83 PRO A C 1
ATOM 643 O O . PRO A 1 83 ? -1.777 8.069 11.479 1.00 75.94 83 PRO A O 1
ATOM 646 N N . ILE A 1 84 ? -1.208 6.468 12.949 1.00 83.75 84 ILE A N 1
ATOM 647 C CA . ILE A 1 84 ? -0.730 5.474 11.984 1.00 83.75 84 ILE A CA 1
ATOM 648 C C . ILE A 1 84 ? -1.640 4.246 11.997 1.00 83.75 84 ILE A C 1
ATOM 650 O O . ILE A 1 84 ? -2.255 3.941 13.019 1.00 83.75 84 ILE A O 1
ATOM 654 N N . LEU A 1 85 ? -1.710 3.535 10.875 1.00 85.69 85 LEU A N 1
ATOM 655 C CA . LEU A 1 85 ? -2.357 2.231 10.760 1.00 85.69 85 LEU A CA 1
ATOM 656 C C . LEU A 1 85 ? -1.318 1.152 11.070 1.00 85.69 85 LEU A C 1
ATOM 658 O O . LEU A 1 85 ? -0.418 0.920 10.270 1.00 85.69 85 LEU A O 1
ATOM 662 N N . ALA A 1 86 ? -1.417 0.510 12.227 1.00 86.50 86 ALA A N 1
ATOM 663 C CA . ALA A 1 86 ? -0.585 -0.637 12.572 1.00 86.50 86 ALA A CA 1
ATOM 664 C C . ALA A 1 86 ? -1.335 -1.923 12.221 1.00 86.50 86 ALA A C 1
ATOM 666 O O . ALA A 1 86 ? -2.444 -2.135 12.719 1.00 86.50 86 ALA A O 1
ATOM 667 N N . LEU A 1 87 ? -0.744 -2.755 11.363 1.00 86.12 87 LEU A N 1
ATOM 668 C CA . LEU A 1 87 ? -1.335 -4.039 10.986 1.00 86.12 87 LEU A CA 1
ATOM 669 C C . LEU A 1 87 ? -1.288 -5.016 12.168 1.00 86.12 87 LEU A C 1
ATOM 671 O O . LEU A 1 87 ? -0.287 -5.082 12.885 1.00 86.12 87 LEU A O 1
ATOM 675 N N . SER A 1 88 ? -2.377 -5.752 12.373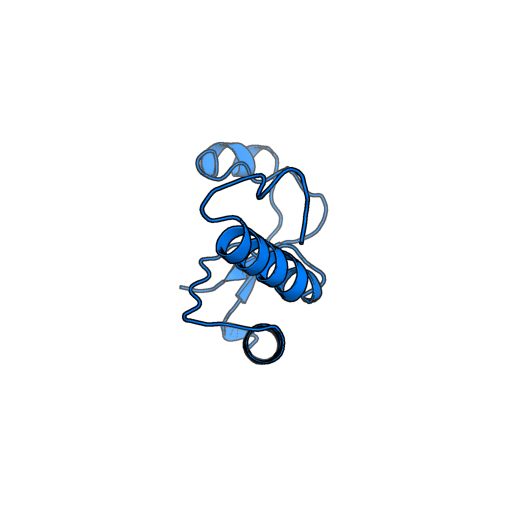 1.00 81.94 88 SER A N 1
ATOM 676 C CA . SER A 1 88 ? -2.451 -6.839 13.351 1.00 81.94 88 SER A CA 1
ATOM 677 C C . SER A 1 88 ? -1.603 -8.026 12.867 1.00 81.94 88 SER A C 1
ATOM 679 O O . SER A 1 88 ? -1.592 -8.315 11.669 1.00 81.94 88 SER A O 1
ATOM 681 N N . ASN A 1 89 ? -0.895 -8.696 13.784 1.00 59.66 89 ASN A N 1
ATOM 682 C CA . ASN A 1 89 ? -0.192 -9.961 13.510 1.00 59.66 89 ASN A CA 1
ATOM 683 C C . ASN A 1 89 ? -1.151 -11.151 13.469 1.00 59.66 89 ASN A C 1
ATOM 685 O O . ASN A 1 89 ? -2.115 -11.143 14.269 1.00 59.66 89 ASN A O 1
#

Nearest PDB structures (foldseek):
  6exv-assembly1_F  TM=2.551E-01  e=4.660E+00  Sus scrofa

Solvent-accessible surface area (backbone atoms only — not comparable to full-atom values): 5654 Å² total; per-residue (Å²): 129,66,90,85,61,70,99,42,99,57,43,72,61,52,48,52,55,49,49,48,55,55,54,56,49,72,71,78,39,58,74,51,78,87,88,86,76,81,92,66,49,71,71,56,50,45,53,50,49,52,52,50,70,72,37,67,82,52,41,45,81,44,76,57,46,77,71,55,42,64,77,47,58,92,67,73,61,74,82,44,97,60,56,29,40,36,56,56,132

Sequence (89 aa):
MNPEGLRYDNECARHKALDVVGDLYLAGMPIIGRFEGFSSGHALNNALLEKLLNDRSAWTTQHVSEETSSNIKSHNIPSTKKPILALSN

Mean predicted aligned error: 7.2 Å

Radius of gyration: 15.87 Å; Cα contacts (8 Å, |Δi|>4): 74; chains: 1; bounding box: 34×25×49 Å

pLDDT: mean 84.06, std 14.94, range [44.75, 96.25]

Secondary structure (DSSP, 8-state):
--TT--SSTTHHHHHHHHHHHHHHHTTSS-EES----SS--HHHHHHHHHHHHH-GGGEEEE---HHHHHHTTTS-----SS-EEEEP-

Foldseek 3Di:
DDPVDDPDPCNVVVVQVVQLVVLLCVLVAAEDDDDDDDVDDSVNSNVVNVVCVVPPVQWDWDADDPVNCVVVVVPNDDHDPGTYTYTDD